Protein AF-A0AB34SD02-F1 (afdb_monomer_lite)

Secondary structure (DSSP, 8-state):
------------------------------EEEEEEETT--EEEEEE-SSEEEETTEEEE-EEEEEEEETTEEEEEEEETTEEEEEEE-STT--EEEEEEES-TT-TTSEEEEEEEESSS---HHHHHHHHS---

Sequence (135 aa):
MKKHKWSLLLLSLLIPLFILAGCNSKQNLKGKWNVQDSNHEYTTVTFTDKKVSVNGQEAEYKQVEVGFKNNVQYIVIEMEGKKYSIIFPDADKNIAVLLQPTSEDNYLEGTMILAMNRKEKPNYDKYAKDYIREK

Organism: Streptococcus gordonii (NCBI:txid1302)

pLDDT: mean 84.4, std 17.44, range [41.47, 98.12]

Radius of gyration: 23.29 Å; chains: 1; bounding box: 30×83×55 Å

Foldseek 3Di:
DDDDDDDPPDPPPPPPPPPCPVPPPPPDPAAKKWKAFPVRDIWIWGDDQFWIDTPNDIFGKDFDDWDADPNKTWTWIDGPNFIWIWIQRDPVSQWIWIFRAPDPVDNQAHHTTITIGNPDRGDPVVCCVPRYDDD

Structure (mmCIF, N/CA/C/O backbone):
data_AF-A0AB34SD02-F1
#
_entry.id   AF-A0AB34SD02-F1
#
loop_
_atom_site.group_PDB
_atom_site.id
_atom_site.type_symbol
_atom_site.label_atom_id
_atom_site.label_alt_id
_atom_site.label_comp_id
_atom_site.label_asym_id
_atom_site.label_entity_id
_atom_site.label_seq_id
_atom_site.pdbx_PDB_ins_code
_atom_site.Cartn_x
_atom_site.Cartn_y
_atom_site.Cartn_z
_atom_site.occupancy
_atom_site.B_iso_or_equiv
_atom_site.auth_seq_id
_atom_site.auth_comp_id
_atom_site.auth_asym_id
_atom_site.auth_atom_id
_atom_site.pdbx_PDB_model_num
ATOM 1 N N . MET A 1 1 ? 14.330 -70.710 -38.934 1.00 43.25 1 MET A N 1
ATOM 2 C CA . MET A 1 1 ? 15.303 -69.615 -38.703 1.00 43.25 1 MET A CA 1
ATOM 3 C C . MET A 1 1 ? 14.755 -68.304 -39.260 1.00 43.25 1 MET A C 1
ATOM 5 O O . MET A 1 1 ? 14.661 -68.193 -40.471 1.00 43.25 1 MET A O 1
ATOM 9 N N . LYS A 1 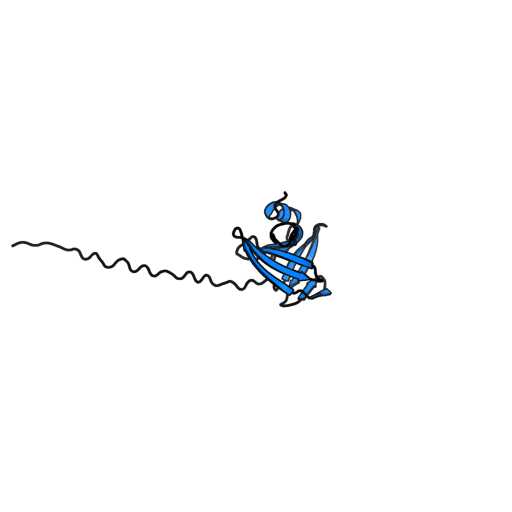2 ? 14.406 -67.335 -38.404 1.00 41.75 2 LYS A N 1
ATOM 10 C CA . LYS A 1 2 ? 14.799 -65.909 -38.477 1.00 41.75 2 LYS A CA 1
ATOM 11 C C . LYS A 1 2 ? 14.163 -65.180 -37.288 1.00 41.75 2 LYS A C 1
ATOM 13 O O . LYS A 1 2 ? 12.966 -65.275 -37.058 1.00 41.75 2 LYS A O 1
ATOM 18 N N . LYS A 1 3 ? 15.022 -64.549 -36.491 1.00 50.34 3 LYS A N 1
ATOM 19 C CA . LYS A 1 3 ? 14.727 -63.824 -35.251 1.00 50.34 3 LYS A CA 1
ATOM 20 C C . LYS A 1 3 ? 14.723 -62.329 -35.584 1.00 50.34 3 LYS A C 1
ATOM 22 O O . LYS A 1 3 ? 15.700 -61.886 -36.174 1.00 50.34 3 LYS A O 1
ATOM 27 N N . HIS A 1 4 ? 13.715 -61.568 -35.166 1.00 51.06 4 HIS A N 1
ATOM 28 C CA . HIS A 1 4 ? 13.759 -60.098 -35.058 1.00 51.06 4 HIS A CA 1
ATOM 29 C C . HIS A 1 4 ? 12.771 -59.699 -33.949 1.00 51.06 4 HIS A C 1
ATOM 31 O O . HIS A 1 4 ? 11.577 -59.911 -34.091 1.00 51.06 4 HIS A O 1
ATOM 37 N N . LYS A 1 5 ? 13.235 -59.499 -32.709 1.00 48.84 5 LYS A N 1
ATOM 38 C CA . LYS A 1 5 ? 13.766 -58.251 -32.118 1.00 48.84 5 LYS A CA 1
ATOM 39 C C . LYS A 1 5 ? 12.745 -57.100 -32.104 1.00 48.84 5 LYS A C 1
ATOM 41 O O . LYS A 1 5 ? 12.629 -56.367 -33.070 1.00 48.84 5 LYS A O 1
ATOM 46 N N . TRP A 1 6 ? 12.083 -56.976 -30.952 1.00 54.44 6 TRP A N 1
ATOM 47 C CA . TRP A 1 6 ? 12.033 -55.773 -30.111 1.00 54.44 6 TRP A CA 1
ATOM 48 C C . TRP A 1 6 ? 11.693 -54.434 -30.791 1.00 54.44 6 TRP A C 1
ATOM 50 O O . TRP A 1 6 ? 12.539 -53.818 -31.427 1.00 54.44 6 TRP A O 1
ATOM 60 N N . SER A 1 7 ? 10.493 -53.924 -30.508 1.00 46.91 7 SER A N 1
ATOM 61 C CA . SER A 1 7 ? 10.306 -52.500 -30.210 1.00 46.91 7 SER A CA 1
ATOM 62 C C . SER A 1 7 ? 9.107 -52.332 -29.272 1.00 46.91 7 SER A C 1
ATOM 64 O O . SER A 1 7 ? 7.967 -52.142 -29.683 1.00 46.91 7 SER A O 1
ATOM 66 N N . LEU A 1 8 ? 9.380 -52.492 -27.976 1.00 57.56 8 LEU A N 1
ATOM 67 C CA . LEU A 1 8 ? 8.554 -51.979 -26.883 1.00 57.56 8 LEU A CA 1
ATOM 68 C C . LEU A 1 8 ? 8.818 -50.473 -26.811 1.00 57.56 8 LEU A C 1
ATOM 70 O O . LEU A 1 8 ? 9.694 -50.064 -26.065 1.00 57.56 8 LEU A O 1
ATOM 74 N N . LEU A 1 9 ? 8.146 -49.658 -27.620 1.00 59.09 9 LEU A N 1
ATOM 75 C CA . LEU A 1 9 ? 8.297 -48.200 -27.566 1.00 59.09 9 LEU A CA 1
ATOM 76 C C . LEU A 1 9 ? 7.073 -47.541 -28.204 1.00 59.09 9 LEU A C 1
ATOM 78 O O . LEU A 1 9 ? 7.107 -47.171 -29.367 1.00 59.09 9 LEU A O 1
ATOM 82 N N . LEU A 1 10 ? 5.981 -47.441 -27.442 1.00 57.03 10 LEU A N 1
ATOM 83 C CA . LEU A 1 10 ? 4.863 -46.508 -27.674 1.00 57.03 10 LEU A CA 1
ATOM 84 C C . LEU A 1 10 ? 4.035 -46.338 -26.372 1.00 57.03 10 LEU A C 1
ATOM 86 O O . LEU A 1 10 ? 2.812 -46.311 -26.391 1.00 57.03 10 LEU A O 1
ATOM 90 N N . LEU A 1 11 ? 4.709 -46.246 -25.213 1.00 54.44 11 LEU A N 1
ATOM 91 C CA . LEU A 1 11 ? 4.094 -46.006 -23.889 1.00 54.44 11 LEU A CA 1
ATOM 92 C C . LEU A 1 11 ? 4.497 -44.642 -23.292 1.00 54.44 11 LEU A C 1
ATOM 94 O O . LEU A 1 11 ? 4.687 -44.509 -22.092 1.00 54.44 11 LEU A O 1
ATOM 98 N N . SER A 1 12 ? 4.688 -43.607 -24.107 1.00 57.53 12 SER A N 1
ATOM 99 C CA . SER A 1 12 ? 5.242 -42.340 -23.605 1.00 57.53 12 SER A CA 1
ATOM 100 C C . SER A 1 12 ? 4.621 -41.118 -24.275 1.00 57.53 12 SER A C 1
ATOM 102 O O . SER A 1 12 ? 5.326 -40.314 -24.878 1.00 57.53 12 SER A O 1
ATOM 104 N N . LEU A 1 13 ? 3.302 -40.954 -24.165 1.00 53.88 13 LEU A N 1
ATOM 105 C CA . LEU A 1 13 ? 2.713 -39.617 -24.295 1.00 53.88 13 LEU A CA 1
ATOM 106 C C . LEU A 1 13 ? 1.395 -39.469 -23.523 1.00 53.88 13 LEU A C 1
ATOM 108 O O . LEU A 1 13 ? 0.397 -38.981 -24.037 1.00 53.88 13 LEU A O 1
ATOM 112 N N . LEU A 1 14 ? 1.398 -39.882 -22.256 1.00 59.12 14 LEU A N 1
ATOM 113 C CA . LEU A 1 14 ? 0.489 -39.328 -21.254 1.00 59.12 14 LEU A CA 1
ATOM 114 C C . LEU A 1 14 ? 1.259 -38.208 -20.558 1.00 59.12 14 LEU A C 1
ATOM 116 O O . LEU A 1 14 ? 1.905 -38.432 -19.540 1.00 59.12 14 LEU A O 1
ATOM 120 N N . ILE A 1 15 ? 1.254 -37.016 -21.153 1.00 60.81 15 ILE A N 1
ATOM 121 C CA . ILE A 1 15 ? 1.580 -35.799 -20.411 1.00 60.81 15 ILE A CA 1
ATOM 122 C C . ILE A 1 15 ? 0.276 -35.434 -19.701 1.00 60.81 15 ILE A C 1
ATOM 124 O O . ILE A 1 15 ? -0.635 -34.937 -20.368 1.00 60.81 15 ILE A O 1
ATOM 128 N N . PRO A 1 16 ? 0.107 -35.703 -18.392 1.00 58.47 16 PRO A N 1
ATOM 129 C CA . PRO A 1 16 ? -0.951 -35.024 -17.673 1.00 58.47 16 PRO A CA 1
ATOM 130 C C . PRO A 1 16 ? -0.651 -33.530 -17.805 1.00 58.47 16 PRO A C 1
ATOM 132 O O . PRO A 1 16 ? 0.434 -33.077 -17.434 1.00 58.47 16 PRO A O 1
ATOM 135 N N . LEU A 1 17 ? -1.590 -32.774 -18.382 1.00 55.41 17 LEU A N 1
ATOM 136 C CA . LEU A 1 17 ? -1.651 -31.333 -18.187 1.00 55.41 17 LEU A CA 1
ATOM 137 C C . LEU A 1 17 ? -1.699 -31.143 -16.673 1.00 55.41 17 LEU A C 1
ATOM 139 O O . LEU A 1 17 ? -2.749 -31.300 -16.051 1.00 55.41 17 LEU A O 1
ATOM 143 N N . PHE A 1 18 ? -0.537 -30.900 -16.070 1.00 58.50 18 PHE A N 1
ATOM 144 C CA . PHE A 1 18 ? -0.450 -30.427 -14.707 1.00 58.50 18 PHE A CA 1
ATOM 145 C C . PHE A 1 18 ? -1.231 -29.127 -14.701 1.00 58.50 18 PHE A C 1
ATOM 147 O O . PHE A 1 18 ? -0.812 -28.113 -15.256 1.00 58.50 18 PHE A O 1
ATOM 154 N N . ILE A 1 19 ? -2.432 -29.219 -14.152 1.00 57.84 19 ILE A N 1
ATOM 155 C CA . ILE A 1 19 ? -3.301 -28.102 -13.870 1.00 57.84 19 ILE A CA 1
ATOM 156 C C . ILE A 1 19 ? -2.472 -27.232 -12.928 1.00 57.84 19 ILE A C 1
ATOM 158 O O . ILE A 1 19 ? -2.378 -27.523 -11.736 1.00 57.84 19 ILE A O 1
ATOM 162 N N . LEU A 1 20 ? -1.834 -26.179 -13.450 1.00 47.69 20 LEU A N 1
ATOM 163 C CA . LEU A 1 20 ? -1.418 -25.053 -12.626 1.00 47.69 20 LEU A CA 1
ATOM 164 C C . LEU A 1 20 ? -2.702 -24.344 -12.182 1.00 47.69 20 LEU A C 1
ATOM 166 O O . LEU A 1 20 ? -2.995 -23.220 -12.576 1.00 47.69 20 LEU A O 1
ATOM 170 N N . ALA A 1 21 ? -3.474 -25.006 -11.321 1.00 51.56 21 ALA A N 1
ATOM 171 C CA . ALA A 1 21 ? -4.274 -24.318 -10.336 1.00 51.56 21 ALA A CA 1
ATOM 172 C C . ALA A 1 21 ? -3.261 -23.710 -9.364 1.00 51.56 21 ALA A C 1
ATOM 174 O O . ALA A 1 21 ? -3.000 -24.235 -8.283 1.00 51.56 21 ALA A O 1
ATOM 175 N N . GLY A 1 22 ? -2.610 -22.633 -9.811 1.00 41.47 22 GLY A N 1
ATOM 176 C CA . GLY A 1 22 ? -1.890 -21.745 -8.926 1.00 41.47 22 GLY A CA 1
ATOM 177 C C . GLY A 1 22 ? -2.903 -21.318 -7.884 1.00 41.47 22 GLY A C 1
ATOM 178 O O . GLY A 1 22 ? -3.876 -20.638 -8.203 1.00 41.47 22 GLY A O 1
ATOM 179 N N . CYS A 1 23 ? -2.727 -21.825 -6.667 1.00 43.50 23 CYS A N 1
ATOM 180 C CA . CYS A 1 23 ? -3.498 -21.434 -5.505 1.00 43.50 23 CYS A CA 1
ATOM 181 C C . CYS A 1 23 ? -3.542 -19.904 -5.515 1.00 43.50 23 CYS A C 1
ATOM 183 O O . CYS A 1 23 ? -2.499 -19.270 -5.349 1.00 43.50 23 CYS A O 1
ATOM 185 N N . ASN A 1 24 ? -4.714 -19.320 -5.787 1.00 42.47 24 ASN A N 1
ATOM 186 C CA . ASN A 1 24 ? -4.931 -17.886 -5.670 1.00 42.47 24 ASN A CA 1
ATOM 187 C C . ASN A 1 24 ? -4.633 -17.548 -4.212 1.00 42.47 24 ASN A C 1
ATOM 189 O O . ASN A 1 24 ? -5.485 -17.723 -3.339 1.00 42.47 24 ASN A O 1
ATOM 193 N N . SER A 1 25 ? -3.391 -17.148 -3.928 1.00 44.81 25 SER A N 1
ATOM 194 C CA . SER A 1 25 ? -2.997 -16.685 -2.611 1.00 44.81 25 SER A CA 1
ATOM 195 C C . SER A 1 25 ? -3.903 -15.504 -2.329 1.00 44.81 25 SER A C 1
ATOM 197 O O . SER A 1 25 ? -3.803 -14.468 -2.995 1.00 44.81 25 SER A O 1
ATOM 199 N N . LYS A 1 26 ? -4.875 -15.734 -1.434 1.00 50.25 26 LYS A N 1
ATOM 200 C CA . LYS A 1 26 ? -5.923 -14.788 -1.053 1.00 50.25 26 LYS A CA 1
ATOM 201 C C . LYS A 1 26 ? -5.268 -13.419 -0.962 1.00 50.25 26 LYS A C 1
ATOM 203 O O . LYS A 1 26 ? -4.391 -13.212 -0.125 1.00 50.25 26 LYS A O 1
ATOM 208 N N . GLN A 1 27 ? -5.606 -12.551 -1.911 1.00 62.19 27 GLN A N 1
ATOM 209 C CA . GLN A 1 27 ? -5.009 -11.232 -2.040 1.00 62.19 27 GLN A CA 1
ATOM 210 C C . GLN A 1 27 ? -5.372 -10.490 -0.775 1.00 62.19 27 GLN A C 1
ATOM 212 O O . GLN A 1 27 ? -6.541 -10.188 -0.553 1.00 62.19 27 GLN A O 1
ATOM 217 N N . ASN A 1 28 ? -4.400 -10.319 0.109 1.00 72.56 28 ASN A N 1
ATOM 218 C CA . ASN A 1 28 ? -4.716 -9.824 1.423 1.00 72.56 28 ASN A CA 1
ATOM 219 C C . ASN A 1 28 ? -3.979 -8.523 1.641 1.00 72.56 28 ASN A C 1
ATOM 221 O O . ASN A 1 28 ? -2.798 -8.520 1.965 1.00 72.56 28 ASN A O 1
ATOM 225 N N . LEU A 1 29 ? -4.698 -7.421 1.452 1.00 89.31 29 LEU A N 1
ATOM 226 C CA . LEU A 1 29 ? -4.318 -6.122 1.987 1.00 89.31 29 LEU A CA 1
ATOM 227 C C . LEU A 1 29 ? -4.299 -6.157 3.523 1.00 89.31 29 LEU A C 1
ATOM 229 O O . LEU A 1 29 ? -3.521 -5.440 4.145 1.00 89.31 29 LEU A O 1
ATOM 233 N N . LYS A 1 30 ? -5.112 -7.025 4.146 1.00 92.50 30 LYS A N 1
ATOM 234 C CA . LYS A 1 30 ? -5.299 -7.046 5.599 1.00 92.50 30 LYS A CA 1
ATOM 235 C C . LYS A 1 30 ? -4.009 -7.301 6.368 1.00 92.50 30 LYS A C 1
ATOM 237 O O . LYS A 1 30 ? -3.050 -7.916 5.889 1.00 92.50 30 LYS A O 1
ATOM 242 N N . GLY A 1 31 ? -4.051 -6.898 7.625 1.00 93.31 31 GLY A N 1
ATOM 243 C CA . GLY A 1 31 ? -2.959 -7.007 8.567 1.00 93.31 31 GLY A CA 1
ATOM 244 C C . GLY A 1 31 ? -2.147 -5.726 8.645 1.00 93.31 31 GLY A C 1
ATOM 245 O O . GLY A 1 31 ? -2.525 -4.678 8.117 1.00 93.31 31 GLY A O 1
ATOM 246 N N . LYS A 1 32 ? -1.036 -5.842 9.363 1.00 95.44 32 LYS A N 1
ATOM 247 C CA . LYS A 1 32 ? -0.149 -4.740 9.706 1.00 95.44 32 LYS A CA 1
ATOM 248 C C . LYS A 1 32 ? 0.844 -4.459 8.576 1.00 95.44 32 LYS A C 1
ATOM 250 O O . LYS A 1 32 ? 1.400 -5.392 7.994 1.00 95.44 32 LYS A O 1
ATOM 255 N N . TRP A 1 33 ? 1.085 -3.178 8.333 1.00 96.81 33 TRP A N 1
ATOM 256 C CA . TRP A 1 33 ? 2.078 -2.645 7.412 1.00 96.81 33 TRP A CA 1
ATOM 257 C C . TRP A 1 33 ? 2.895 -1.576 8.124 1.00 96.81 33 TRP A C 1
ATOM 259 O O . TRP A 1 33 ? 2.331 -0.665 8.729 1.00 96.81 33 TRP A O 1
ATOM 269 N N . ASN A 1 34 ? 4.215 -1.677 8.036 1.00 97.31 34 ASN A N 1
ATOM 270 C CA . ASN A 1 34 ? 5.101 -0.557 8.310 1.00 97.31 34 ASN A CA 1
ATOM 271 C C . ASN A 1 34 ? 5.051 0.357 7.092 1.00 97.31 34 ASN A C 1
ATOM 273 O O . ASN A 1 34 ? 5.134 -0.134 5.964 1.00 97.31 34 ASN A O 1
ATOM 277 N N . VAL A 1 35 ? 4.912 1.660 7.305 1.00 97.44 35 VAL A N 1
ATOM 278 C CA . VAL A 1 35 ? 4.833 2.617 6.204 1.00 97.44 35 VAL A CA 1
ATOM 279 C C . VAL A 1 35 ? 5.774 3.788 6.417 1.00 97.44 35 VAL A C 1
ATOM 281 O O . VAL A 1 35 ? 6.100 4.118 7.560 1.00 97.44 35 VAL A O 1
ATOM 284 N N . GLN A 1 36 ? 6.189 4.395 5.310 1.00 98.12 36 GLN A N 1
ATOM 285 C CA . GLN A 1 36 ? 6.855 5.690 5.288 1.00 98.12 36 GLN A CA 1
ATOM 286 C C . GLN A 1 36 ? 6.166 6.590 4.257 1.00 98.12 36 GLN A C 1
ATOM 288 O O . GLN A 1 36 ? 5.874 6.127 3.148 1.00 98.12 36 GLN A O 1
ATOM 293 N N . ASP A 1 37 ? 5.894 7.838 4.629 1.00 96.50 37 ASP A N 1
ATOM 294 C CA . ASP A 1 37 ? 5.338 8.857 3.736 1.00 96.50 37 ASP A CA 1
ATOM 295 C C . ASP A 1 37 ? 6.429 9.717 3.068 1.00 96.50 37 ASP A C 1
ATOM 297 O O . ASP A 1 37 ? 7.630 9.504 3.265 1.00 96.50 37 ASP A O 1
ATOM 301 N N . SER A 1 38 ? 6.007 10.700 2.270 1.00 95.38 38 SER A N 1
ATOM 302 C CA . SER A 1 38 ? 6.900 11.634 1.574 1.00 95.38 38 SER A CA 1
ATOM 303 C C . SER A 1 38 ? 7.653 12.602 2.494 1.00 95.38 38 SER A C 1
ATOM 305 O O . SER A 1 38 ? 8.611 13.225 2.050 1.00 95.38 38 SER A O 1
ATOM 307 N N . ASN A 1 39 ? 7.225 12.755 3.752 1.00 96.94 39 ASN A N 1
ATOM 308 C CA . ASN A 1 39 ? 7.913 13.554 4.772 1.00 96.94 39 ASN A CA 1
ATOM 309 C C . ASN A 1 39 ? 8.926 12.711 5.562 1.00 96.94 39 ASN A C 1
ATOM 311 O O . ASN A 1 39 ? 9.464 13.159 6.575 1.00 96.94 39 ASN A O 1
ATOM 315 N N . HIS A 1 40 ? 9.160 11.473 5.115 1.00 96.44 40 HIS A N 1
ATOM 316 C CA . HIS A 1 40 ? 9.997 10.471 5.762 1.00 96.44 40 HIS A CA 1
ATOM 317 C C . HIS A 1 40 ? 9.492 10.028 7.140 1.00 96.44 40 HIS A C 1
ATOM 319 O O . HIS A 1 40 ? 10.242 9.371 7.875 1.00 96.44 40 HIS A O 1
ATOM 325 N N . GLU A 1 41 ? 8.228 10.304 7.475 1.00 96.88 41 GLU A N 1
ATOM 326 C CA . GLU A 1 41 ? 7.623 9.888 8.734 1.00 96.88 41 GLU A CA 1
ATOM 327 C C . GLU A 1 41 ? 7.245 8.410 8.691 1.00 96.88 41 GLU A C 1
ATOM 329 O O . GLU A 1 41 ? 6.659 7.909 7.730 1.00 96.88 41 GLU A O 1
ATOM 334 N N . TYR A 1 42 ? 7.582 7.695 9.765 1.00 96.56 42 TYR A N 1
ATOM 335 C CA . TYR A 1 42 ? 7.278 6.277 9.900 1.00 96.56 42 TYR A CA 1
ATOM 336 C C . TYR A 1 42 ? 6.042 6.068 10.759 1.00 96.56 42 TYR A C 1
ATOM 338 O O . TYR A 1 42 ? 5.963 6.552 11.887 1.00 96.56 42 TYR A O 1
ATOM 346 N N . THR A 1 43 ? 5.128 5.231 10.281 1.00 95.00 43 THR A N 1
ATOM 347 C CA . THR A 1 43 ? 4.006 4.761 11.092 1.00 95.00 43 THR A CA 1
ATOM 348 C C . THR A 1 43 ? 3.665 3.304 10.780 1.00 95.00 43 THR A C 1
ATOM 350 O O . THR A 1 43 ? 4.334 2.610 10.011 1.00 95.00 43 THR A O 1
ATOM 353 N N . THR A 1 44 ? 2.641 2.800 11.455 1.00 95.19 44 THR A N 1
ATOM 354 C CA . THR A 1 44 ? 1.996 1.533 11.177 1.00 95.19 44 THR A CA 1
ATOM 355 C C . THR A 1 44 ? 0.582 1.789 10.691 1.00 95.19 44 THR A C 1
ATOM 357 O O . THR A 1 44 ? -0.194 2.488 11.342 1.00 95.19 44 THR A O 1
ATOM 360 N N . VAL A 1 45 ? 0.216 1.087 9.625 1.00 95.12 45 VAL A N 1
ATOM 361 C CA . VAL A 1 45 ? -1.161 0.996 9.151 1.00 95.12 45 VAL A CA 1
ATOM 362 C C . VAL A 1 45 ? -1.659 -0.434 9.320 1.00 95.12 45 VAL A C 1
ATOM 364 O O . VAL A 1 45 ? -0.943 -1.387 9.015 1.00 95.12 45 VAL A O 1
ATOM 367 N N . THR A 1 46 ? -2.882 -0.611 9.816 1.00 95.69 46 THR A N 1
ATOM 368 C CA . THR A 1 46 ? -3.525 -1.931 9.883 1.00 95.69 46 THR A CA 1
ATOM 369 C C . THR A 1 46 ? -4.793 -1.939 9.053 1.00 95.69 46 THR A C 1
ATOM 371 O O . THR A 1 46 ? -5.722 -1.190 9.337 1.00 95.69 46 THR A O 1
ATOM 374 N N . PHE A 1 47 ? -4.848 -2.813 8.052 1.00 94.50 47 PHE A N 1
ATOM 375 C CA . PHE A 1 47 ? -6.047 -3.018 7.247 1.00 94.50 47 PHE A CA 1
ATOM 376 C C . PHE A 1 47 ? -6.854 -4.205 7.778 1.00 94.50 47 PHE A C 1
ATOM 378 O O . PHE A 1 47 ? -6.319 -5.278 8.066 1.00 94.50 47 PHE A O 1
ATOM 385 N N . THR A 1 48 ? -8.163 -4.026 7.861 1.00 92.31 48 THR A N 1
ATOM 386 C CA . THR A 1 48 ? -9.162 -5.078 8.091 1.00 92.31 48 THR A CA 1
ATOM 387 C C . THR A 1 48 ? -10.037 -5.211 6.844 1.00 92.31 48 THR A C 1
ATOM 389 O O . THR A 1 48 ? -9.745 -4.591 5.829 1.00 92.31 48 THR A O 1
ATOM 392 N N .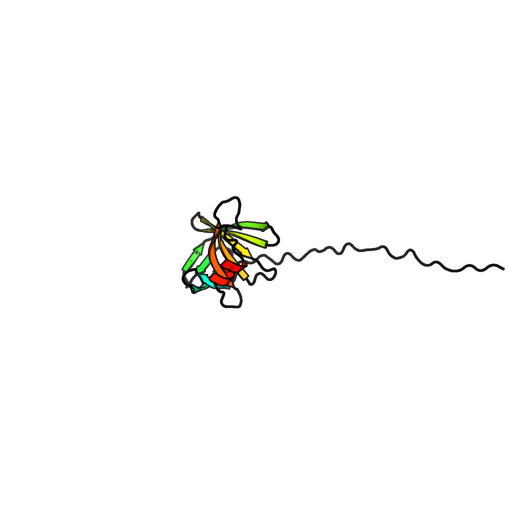 ASP A 1 49 ? -11.111 -6.001 6.887 1.00 88.12 49 ASP A N 1
ATOM 393 C CA . ASP A 1 49 ? -12.051 -6.147 5.763 1.00 88.12 49 ASP A CA 1
ATOM 394 C C . ASP A 1 49 ? -12.663 -4.833 5.260 1.00 88.12 49 ASP A C 1
ATOM 396 O O . ASP A 1 49 ? -12.985 -4.729 4.081 1.00 88.12 49 ASP A O 1
ATOM 400 N N . LYS A 1 50 ? -12.873 -3.861 6.153 1.00 89.06 50 LYS A N 1
ATOM 401 C CA . LYS A 1 50 ? -13.636 -2.637 5.844 1.00 89.06 50 LYS A CA 1
ATOM 402 C C . LYS A 1 50 ? -13.001 -1.359 6.369 1.00 89.06 50 LYS A C 1
ATOM 404 O O . LYS A 1 50 ? -13.481 -0.274 6.070 1.00 89.06 50 LYS A O 1
ATOM 409 N N . LYS A 1 51 ? -11.976 -1.481 7.210 1.00 93.19 51 LYS A N 1
ATOM 410 C CA . LYS A 1 51 ? -11.375 -0.351 7.912 1.00 93.19 51 LYS A CA 1
ATOM 411 C C . LYS A 1 51 ? -9.870 -0.372 7.820 1.00 93.19 51 LYS A C 1
ATOM 413 O O . LYS A 1 51 ? -9.258 -1.442 7.873 1.00 93.19 51 LYS A O 1
ATOM 418 N N . VAL A 1 52 ? -9.299 0.813 7.755 1.00 94.00 52 VAL A N 1
ATOM 419 C CA . VAL A 1 52 ? -7.877 1.060 7.913 1.00 94.00 52 VAL A CA 1
ATOM 420 C C . VAL A 1 52 ? -7.663 1.822 9.215 1.00 94.00 52 VAL A C 1
ATOM 422 O O . VAL A 1 52 ? -8.410 2.744 9.523 1.00 94.00 52 VAL A O 1
ATOM 425 N N . SER A 1 53 ? -6.670 1.407 9.996 1.00 92.62 53 SER A N 1
ATOM 426 C CA . SER A 1 53 ? -6.284 2.062 11.243 1.00 92.62 53 SER A CA 1
ATOM 427 C C . SER A 1 53 ? -4.887 2.656 11.116 1.00 92.62 53 SER A C 1
ATOM 429 O O . SER A 1 53 ? -3.948 1.924 10.796 1.00 92.62 53 SER A O 1
ATOM 431 N N . VAL A 1 54 ? -4.738 3.937 11.454 1.00 89.94 54 VAL A N 1
ATOM 432 C CA . VAL A 1 54 ? -3.462 4.668 11.508 1.00 89.94 54 VAL A CA 1
ATOM 433 C C . VAL A 1 54 ? -3.366 5.353 12.867 1.00 89.94 54 VAL A C 1
ATOM 435 O O . VAL A 1 54 ? -4.259 6.105 13.236 1.00 89.94 54 VAL A O 1
ATOM 438 N N . ASN A 1 55 ? -2.319 5.072 13.648 1.00 82.69 55 ASN A N 1
ATOM 439 C CA . ASN A 1 55 ? -2.128 5.667 14.984 1.00 82.69 55 ASN A CA 1
ATOM 440 C C . ASN A 1 55 ? -3.366 5.582 15.917 1.00 82.69 55 ASN A C 1
ATOM 442 O O . ASN A 1 55 ? -3.606 6.473 16.725 1.00 82.69 55 ASN A O 1
ATOM 446 N N . GLY A 1 56 ? -4.169 4.517 15.800 1.00 79.12 56 GLY A N 1
ATOM 447 C CA . GLY A 1 56 ? -5.390 4.311 16.594 1.00 79.12 56 GLY A CA 1
ATOM 448 C C . GLY A 1 56 ? -6.643 5.030 16.076 1.00 79.12 56 GLY A C 1
ATOM 449 O O . GLY A 1 56 ? -7.714 4.843 16.645 1.00 79.12 56 GLY A O 1
ATOM 450 N N . GLN A 1 57 ? -6.536 5.812 15.000 1.00 88.81 57 GLN A N 1
ATOM 451 C CA . GLN A 1 57 ? -7.683 6.360 14.281 1.00 88.81 57 GLN A CA 1
ATOM 452 C C . GLN A 1 57 ? -8.114 5.388 13.188 1.00 88.81 57 GLN A C 1
ATOM 454 O O . GLN A 1 57 ? -7.275 4.892 12.437 1.00 88.81 57 GLN A O 1
ATOM 459 N N . GLU A 1 58 ? -9.415 5.125 13.093 1.00 93.75 58 GLU A N 1
ATOM 460 C CA . GLU A 1 58 ? -9.989 4.242 12.081 1.00 93.75 58 GLU A CA 1
ATOM 461 C C . GLU A 1 58 ? -10.732 5.038 11.010 1.00 93.75 58 GLU A C 1
ATOM 463 O O . GLU A 1 58 ? -11.499 5.946 11.324 1.00 93.75 58 GLU A O 1
ATOM 468 N N . ALA A 1 59 ? -10.568 4.630 9.756 1.00 92.88 59 ALA A N 1
ATOM 469 C CA . ALA A 1 59 ? -11.360 5.102 8.631 1.00 92.88 59 ALA A CA 1
ATOM 470 C C . ALA A 1 59 ? -11.934 3.910 7.861 1.00 92.88 59 ALA A C 1
ATOM 472 O O . ALA A 1 59 ? -11.278 2.874 7.707 1.00 92.88 59 ALA A O 1
ATOM 473 N N . GLU A 1 60 ? -13.167 4.045 7.380 1.00 95.62 60 GLU A N 1
ATOM 474 C CA . GLU A 1 60 ? -13.773 3.046 6.504 1.00 95.62 60 GLU A CA 1
ATOM 475 C C . GLU A 1 60 ? -13.242 3.182 5.078 1.00 95.62 60 GLU A C 1
ATOM 477 O O . GLU A 1 60 ? -12.998 4.282 4.583 1.00 95.62 60 GLU A O 1
ATOM 482 N N . TYR A 1 61 ? -13.092 2.046 4.404 1.00 94.75 61 TYR A N 1
ATOM 483 C CA . TYR A 1 61 ? -12.759 1.990 2.991 1.00 94.75 61 TYR A CA 1
ATOM 484 C C . TYR A 1 61 ? -13.565 0.892 2.300 1.00 94.75 61 TYR A C 1
ATOM 486 O O . TYR A 1 61 ? -13.977 -0.096 2.915 1.00 94.75 61 TYR A O 1
ATOM 494 N N . LYS A 1 62 ? -13.767 1.046 0.993 1.00 94.75 62 LYS A N 1
ATOM 495 C CA . LYS A 1 62 ? -14.358 0.013 0.136 1.00 94.75 62 LYS A CA 1
ATOM 496 C C . LYS A 1 62 ? -13.312 -0.477 -0.843 1.00 94.75 62 LYS A C 1
ATOM 498 O O . LYS A 1 62 ? -12.704 0.330 -1.530 1.00 94.75 62 LYS A O 1
ATOM 503 N N . GLN A 1 63 ? -13.120 -1.786 -0.947 1.00 93.50 63 GLN A N 1
ATOM 504 C CA . GLN A 1 63 ? -12.380 -2.350 -2.071 1.00 93.50 63 GLN A CA 1
ATOM 505 C C . GLN A 1 63 ? -13.289 -2.337 -3.303 1.00 93.50 63 GLN A C 1
ATO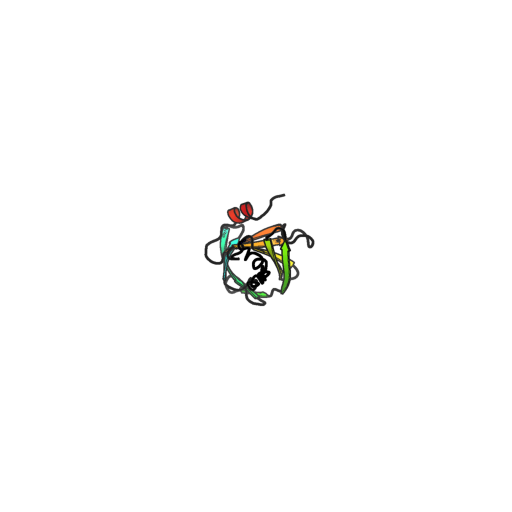M 507 O O . GLN A 1 63 ? -14.311 -3.023 -3.308 1.00 93.50 63 GLN A O 1
ATOM 512 N N . VAL A 1 64 ? -12.933 -1.551 -4.317 1.00 93.69 64 VAL A N 1
ATOM 513 C CA . VAL A 1 64 ? -13.764 -1.360 -5.519 1.00 93.69 64 VAL A CA 1
ATOM 514 C C . VAL A 1 64 ? -13.254 -2.154 -6.717 1.00 93.69 64 VAL A C 1
ATOM 516 O O . VAL A 1 64 ? -14.051 -2.566 -7.551 1.00 93.69 64 VAL A O 1
ATOM 519 N N . GLU A 1 65 ? -11.951 -2.436 -6.777 1.00 92.31 65 GLU A N 1
ATOM 520 C CA . GLU A 1 65 ? -11.356 -3.219 -7.860 1.00 92.31 65 GLU A CA 1
ATOM 521 C C . GLU A 1 65 ? -10.156 -4.027 -7.363 1.00 92.31 65 GLU A C 1
ATOM 523 O O . GLU A 1 65 ? -9.428 -3.621 -6.455 1.00 92.31 65 GLU A O 1
ATOM 528 N N . VAL A 1 66 ? -9.935 -5.175 -7.994 1.00 92.44 66 VAL A N 1
ATOM 529 C CA . VAL A 1 66 ? -8.658 -5.881 -7.957 1.00 92.44 66 VAL A CA 1
ATOM 530 C C . VAL A 1 66 ? -8.260 -6.156 -9.392 1.00 92.44 66 VAL A C 1
ATOM 532 O O . VAL A 1 66 ? -9.037 -6.746 -10.141 1.00 92.44 66 VAL A O 1
ATOM 535 N N . GLY A 1 67 ? -7.046 -5.764 -9.757 1.00 91.38 67 GLY A N 1
ATOM 536 C CA . GLY A 1 67 ? -6.543 -5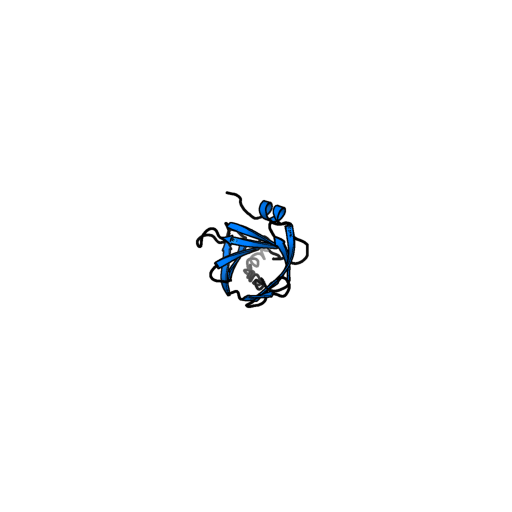.970 -11.099 1.00 91.38 67 GLY A CA 1
ATOM 537 C C . GLY A 1 67 ? -5.135 -6.537 -11.133 1.00 91.38 67 GLY A C 1
ATOM 538 O O . GLY A 1 67 ? -4.431 -6.673 -10.127 1.00 91.38 67 GLY A O 1
ATOM 539 N N . PHE A 1 68 ? -4.743 -6.904 -12.345 1.00 90.69 68 PHE A N 1
ATOM 540 C CA . PHE A 1 68 ? -3.426 -7.420 -12.658 1.00 90.69 68 PHE A CA 1
ATOM 541 C C . PHE A 1 68 ? -3.032 -6.927 -14.046 1.00 90.69 68 PHE A C 1
ATOM 543 O O . PHE A 1 68 ? -3.732 -7.190 -15.023 1.00 90.69 68 PHE A O 1
ATOM 550 N N . LYS A 1 69 ? -1.931 -6.183 -14.140 1.00 89.38 69 LYS A N 1
ATOM 551 C CA . LYS A 1 69 ? -1.452 -5.586 -15.392 1.00 89.38 69 LYS A CA 1
ATOM 552 C C . LYS A 1 69 ? 0.068 -5.516 -15.361 1.00 89.38 69 LYS A C 1
ATOM 554 O O . LYS A 1 69 ? 0.652 -5.210 -14.330 1.00 89.38 69 LYS A O 1
ATOM 559 N N . ASN A 1 70 ? 0.716 -5.816 -16.487 1.00 87.56 70 ASN A N 1
ATOM 560 C CA . ASN A 1 70 ? 2.182 -5.820 -16.613 1.00 87.56 70 ASN A CA 1
ATOM 561 C C . ASN A 1 70 ? 2.896 -6.673 -15.547 1.00 87.56 70 ASN A C 1
ATOM 563 O O . ASN A 1 70 ? 3.933 -6.278 -15.027 1.00 87.56 70 ASN A O 1
ATOM 567 N N . ASN A 1 71 ? 2.328 -7.837 -15.219 1.00 86.94 71 ASN A N 1
ATOM 568 C CA . ASN A 1 71 ? 2.824 -8.738 -14.176 1.00 86.94 71 ASN A CA 1
ATOM 569 C C . ASN A 1 71 ? 2.798 -8.163 -12.743 1.00 86.94 71 ASN A C 1
ATOM 571 O O . ASN A 1 71 ? 3.406 -8.730 -11.840 1.00 86.94 71 ASN A O 1
ATOM 575 N N . VAL A 1 72 ? 2.081 -7.057 -12.536 1.00 89.31 72 VAL A N 1
ATOM 576 C CA . VAL A 1 72 ? 1.924 -6.386 -11.247 1.00 89.31 72 VAL A CA 1
ATOM 577 C C . VAL A 1 72 ? 0.466 -6.465 -10.820 1.00 89.31 72 VAL A C 1
ATOM 579 O O . VAL A 1 72 ? -0.453 -6.192 -11.597 1.00 89.31 72 VAL A O 1
ATOM 582 N N . GLN A 1 73 ? 0.251 -6.852 -9.568 1.00 92.50 73 GLN A N 1
ATOM 583 C CA . GLN A 1 73 ? -1.078 -6.912 -8.980 1.00 92.50 73 GLN A CA 1
ATOM 584 C C . GLN A 1 73 ? -1.394 -5.594 -8.274 1.00 92.50 73 GLN A C 1
ATOM 586 O O . GLN A 1 73 ? -0.524 -5.023 -7.620 1.00 92.50 73 GLN A O 1
ATOM 591 N N . TYR A 1 74 ? -2.642 -5.141 -8.339 1.00 94.12 74 TYR A N 1
ATOM 592 C CA . TYR A 1 74 ? -3.083 -3.956 -7.612 1.00 94.12 74 TYR 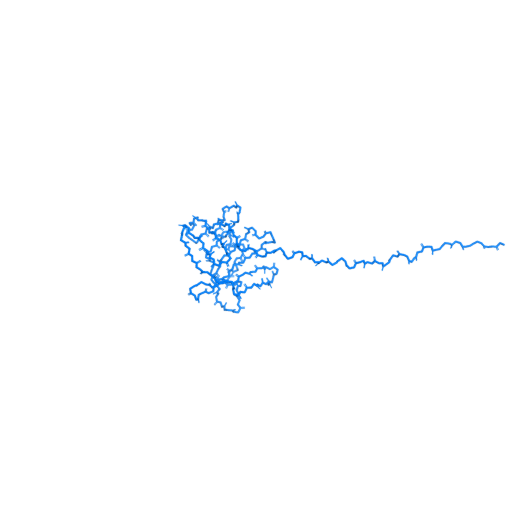A CA 1
ATOM 593 C C . TYR A 1 74 ? -4.487 -4.132 -7.031 1.00 94.12 74 TYR A C 1
ATOM 595 O O . TYR A 1 74 ? -5.280 -4.954 -7.495 1.00 94.12 74 TYR A O 1
ATOM 603 N N . ILE A 1 75 ? -4.776 -3.365 -5.986 1.00 95.06 75 ILE A N 1
ATOM 604 C CA . ILE A 1 75 ? -6.097 -3.239 -5.370 1.00 95.06 75 ILE A CA 1
ATOM 605 C C . ILE A 1 75 ? -6.477 -1.764 -5.396 1.00 95.06 75 ILE A C 1
ATOM 607 O O . ILE A 1 75 ? -5.681 -0.926 -4.983 1.00 95.06 75 ILE A O 1
ATOM 611 N N . VAL A 1 76 ? -7.695 -1.452 -5.829 1.00 95.50 76 VAL A N 1
ATOM 612 C CA . VAL A 1 76 ? -8.250 -0.100 -5.736 1.00 95.50 76 VAL A CA 1
ATOM 613 C C . VAL A 1 76 ? -9.186 -0.042 -4.542 1.00 95.50 76 VAL A C 1
ATOM 615 O O . VAL A 1 76 ? -10.122 -0.841 -4.426 1.00 95.50 76 VAL A O 1
ATOM 618 N N . ILE A 1 77 ? -8.929 0.914 -3.657 1.00 95.44 77 ILE A N 1
ATOM 619 C CA . ILE A 1 77 ? -9.798 1.233 -2.531 1.00 95.44 77 ILE A CA 1
ATOM 620 C C . ILE A 1 77 ? -10.404 2.618 -2.709 1.00 95.44 77 ILE A C 1
ATOM 622 O O . ILE A 1 77 ? -9.773 3.515 -3.258 1.00 95.44 77 ILE A O 1
ATOM 626 N N . GLU A 1 78 ? -11.621 2.796 -2.221 1.00 95.44 78 GLU A N 1
ATOM 627 C CA . GLU A 1 78 ? -12.290 4.085 -2.136 1.00 95.44 78 GLU A CA 1
ATOM 628 C C . GLU A 1 78 ? -12.434 4.487 -0.669 1.00 95.44 78 GLU A C 1
ATOM 630 O O . GLU A 1 78 ? -12.947 3.717 0.150 1.00 95.44 78 GLU A O 1
ATOM 635 N N . MET A 1 79 ? -11.974 5.694 -0.350 1.00 93.19 79 MET A N 1
ATOM 636 C CA . MET A 1 79 ? -12.078 6.327 0.961 1.00 93.19 79 MET A CA 1
ATOM 637 C C . MET A 1 79 ? -12.531 7.767 0.758 1.00 93.19 79 MET A C 1
ATOM 639 O O . MET A 1 79 ? -11.941 8.485 -0.045 1.00 93.19 79 MET A O 1
ATOM 643 N N . GLU A 1 80 ? -13.591 8.182 1.454 1.00 91.19 80 GLU A N 1
ATOM 644 C CA . GLU A 1 80 ? -14.124 9.556 1.379 1.00 91.19 80 GLU A CA 1
ATOM 645 C C . GLU A 1 80 ? -14.395 10.040 -0.064 1.00 91.19 80 GLU A C 1
ATOM 647 O O . GLU A 1 80 ? -14.152 11.193 -0.417 1.00 91.19 80 GLU A O 1
ATOM 652 N N . GLY A 1 81 ? -14.870 9.139 -0.933 1.00 91.75 81 GLY A N 1
ATOM 653 C CA . GLY A 1 81 ? -15.156 9.432 -2.343 1.00 91.75 81 GLY A CA 1
ATOM 654 C C . GLY A 1 81 ? -13.919 9.566 -3.239 1.00 91.75 81 GLY A C 1
ATOM 655 O O . GLY A 1 81 ? -14.054 9.907 -4.412 1.00 91.75 81 GLY A O 1
ATOM 656 N N . LYS A 1 82 ? -12.715 9.296 -2.720 1.00 94.25 82 LYS A N 1
ATOM 657 C CA . LYS A 1 82 ? -11.463 9.271 -3.485 1.00 94.25 82 LYS A CA 1
ATOM 658 C C . LYS A 1 82 ? -10.971 7.843 -3.659 1.00 94.25 82 LYS A C 1
ATOM 660 O O . LYS A 1 82 ? -10.973 7.057 -2.712 1.00 94.25 82 LYS A O 1
ATOM 665 N N . LYS A 1 83 ? -10.512 7.523 -4.868 1.00 95.94 83 LYS A N 1
ATOM 666 C CA . LYS A 1 83 ? -9.882 6.238 -5.178 1.00 95.94 83 LYS A CA 1
ATOM 667 C C . LYS A 1 83 ? -8.384 6.305 -4.913 1.00 95.94 83 LYS A C 1
ATOM 669 O O . LYS A 1 83 ? -7.729 7.287 -5.252 1.00 95.94 83 LYS A O 1
ATOM 674 N N . TYR A 1 84 ? -7.853 5.222 -4.372 1.00 96.50 84 TYR A N 1
ATOM 675 C CA . TYR A 1 84 ? -6.434 4.994 -4.150 1.00 96.50 84 TYR A CA 1
ATOM 676 C C . TYR A 1 84 ? -6.067 3.613 -4.671 1.00 96.50 84 TYR A C 1
ATOM 678 O O . TYR A 1 84 ? -6.862 2.679 -4.582 1.00 96.50 84 TYR A O 1
ATOM 686 N N . SER A 1 85 ? -4.855 3.481 -5.196 1.00 96.06 85 SER A N 1
ATOM 687 C CA . SER A 1 85 ? -4.334 2.214 -5.695 1.00 96.06 85 SER A CA 1
ATOM 688 C C . SER A 1 85 ? -3.229 1.710 -4.785 1.00 96.06 85 SER A C 1
ATOM 690 O O . SER A 1 85 ? -2.321 2.459 -4.428 1.00 96.06 85 SER A O 1
ATOM 692 N N . ILE A 1 86 ? -3.312 0.438 -4.412 1.00 96.56 86 ILE A N 1
ATOM 693 C CA . ILE A 1 86 ? -2.288 -0.282 -3.665 1.00 96.56 86 ILE A CA 1
ATOM 694 C C . ILE A 1 86 ? -1.670 -1.296 -4.610 1.00 96.56 86 ILE A C 1
ATOM 696 O O . ILE A 1 86 ? -2.310 -2.275 -4.998 1.00 96.56 86 ILE A O 1
ATOM 700 N N . ILE A 1 87 ? -0.421 -1.052 -4.972 1.00 95.44 87 ILE A N 1
ATOM 701 C CA . ILE A 1 87 ? 0.320 -1.814 -5.967 1.00 95.44 87 ILE A CA 1
ATOM 702 C C . ILE A 1 87 ? 1.263 -2.770 -5.249 1.00 95.44 87 ILE A C 1
ATOM 704 O O . ILE A 1 87 ? 2.023 -2.347 -4.383 1.00 95.44 87 ILE A O 1
ATOM 708 N N . PHE A 1 88 ? 1.234 -4.046 -5.625 1.00 95.00 88 PHE A N 1
ATOM 709 C CA . PHE A 1 88 ? 2.103 -5.096 -5.100 1.00 95.00 88 PHE A CA 1
ATOM 710 C C . PHE A 1 88 ? 3.131 -5.467 -6.178 1.00 95.00 88 PHE A C 1
ATOM 712 O O . PHE A 1 88 ? 2.795 -6.241 -7.081 1.00 95.00 88 PHE A O 1
ATOM 719 N N . PRO A 1 89 ? 4.355 -4.905 -6.129 1.00 91.88 89 PRO A N 1
ATOM 720 C CA . PRO A 1 89 ? 5.373 -5.167 -7.146 1.00 91.88 89 PRO A CA 1
ATOM 721 C C . PRO A 1 89 ? 5.909 -6.605 -7.088 1.00 91.88 89 PRO A C 1
ATOM 723 O O . PRO A 1 89 ? 6.256 -7.164 -8.126 1.00 91.88 89 PRO A O 1
ATOM 726 N N . ASP A 1 90 ? 5.908 -7.222 -5.902 1.00 88.69 90 ASP A N 1
ATOM 727 C CA . ASP A 1 90 ? 6.494 -8.542 -5.674 1.00 88.69 90 ASP A CA 1
ATOM 728 C C . ASP A 1 90 ? 5.437 -9.631 -5.444 1.00 88.69 90 ASP A C 1
ATOM 730 O O . ASP A 1 90 ? 4.385 -9.415 -4.834 1.00 88.69 90 ASP A O 1
ATOM 734 N N . ALA A 1 91 ? 5.757 -10.855 -5.875 1.00 84.44 91 ALA A N 1
ATOM 735 C CA . ALA A 1 91 ? 4.859 -12.008 -5.779 1.00 84.44 91 ALA A CA 1
ATOM 736 C C . ALA A 1 91 ? 4.532 -12.421 -4.331 1.00 84.44 91 ALA A C 1
ATOM 738 O O . ALA A 1 91 ? 3.455 -12.966 -4.071 1.00 84.44 91 ALA A O 1
ATOM 739 N N . ASP A 1 92 ? 5.444 -12.164 -3.387 1.00 85.25 92 ASP A N 1
ATOM 740 C CA . ASP A 1 92 ? 5.266 -12.495 -1.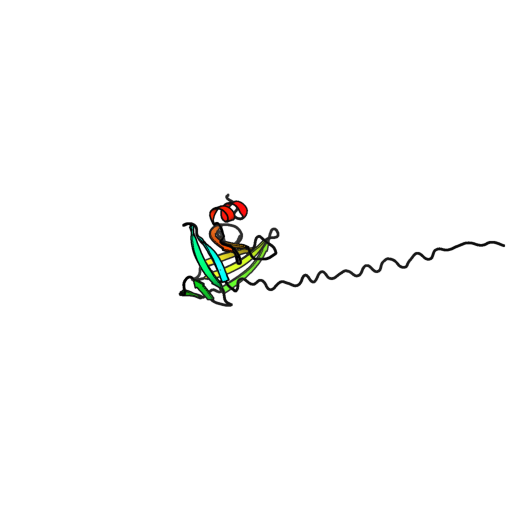971 1.00 85.25 92 ASP A CA 1
ATOM 741 C C . ASP A 1 92 ? 4.373 -11.493 -1.214 1.00 85.25 92 ASP A C 1
ATOM 743 O O . ASP A 1 92 ? 3.962 -11.767 -0.083 1.00 85.25 92 ASP A O 1
ATOM 747 N N . LYS A 1 93 ? 4.046 -10.358 -1.856 1.00 87.81 93 LYS A N 1
ATOM 748 C CA . LYS A 1 93 ? 3.150 -9.304 -1.361 1.00 87.81 93 LYS A CA 1
ATOM 749 C C . LYS A 1 93 ? 3.573 -8.746 0.007 1.00 87.81 93 LYS A C 1
ATOM 751 O O . LYS A 1 93 ? 2.724 -8.297 0.785 1.00 87.81 93 LYS A O 1
ATOM 756 N N . ASN A 1 94 ? 4.874 -8.779 0.316 1.00 93.62 94 ASN A N 1
ATOM 757 C CA . ASN A 1 94 ? 5.440 -8.114 1.493 1.00 93.62 94 ASN A CA 1
ATOM 758 C C . ASN A 1 94 ? 5.713 -6.633 1.251 1.00 93.62 94 ASN A C 1
ATOM 760 O O . ASN A 1 94 ? 5.759 -5.879 2.219 1.00 93.62 94 ASN A O 1
ATOM 764 N N . ILE A 1 95 ? 5.869 -6.240 -0.011 1.00 95.06 95 ILE A N 1
ATOM 765 C CA . ILE A 1 95 ? 6.076 -4.867 -0.462 1.00 95.06 95 ILE A CA 1
ATOM 766 C C . ILE A 1 95 ? 4.791 -4.372 -1.125 1.00 95.06 95 ILE A C 1
ATOM 768 O O . ILE A 1 95 ? 4.153 -5.109 -1.881 1.00 95.06 95 ILE A O 1
ATOM 772 N N . ALA A 1 96 ? 4.415 -3.127 -0.838 1.00 96.69 96 ALA A N 1
ATOM 773 C CA . ALA A 1 96 ? 3.370 -2.426 -1.563 1.00 96.69 96 ALA A CA 1
ATOM 774 C C . ALA A 1 96 ? 3.643 -0.918 -1.648 1.00 96.69 96 ALA A C 1
ATOM 776 O O . ALA A 1 96 ? 4.395 -0.354 -0.849 1.00 96.69 96 ALA A O 1
ATOM 777 N N . VAL A 1 97 ? 3.000 -0.266 -2.612 1.00 96.94 97 VAL A N 1
ATOM 778 C CA . VAL A 1 97 ? 2.985 1.192 -2.752 1.00 96.94 97 VAL A CA 1
ATOM 779 C C . VAL A 1 97 ? 1.540 1.668 -2.804 1.00 96.94 97 VAL A C 1
ATOM 781 O O . VAL A 1 97 ? 0.759 1.158 -3.605 1.00 96.94 97 VAL A O 1
ATOM 784 N N . LEU A 1 98 ? 1.187 2.635 -1.956 1.00 96.94 98 LEU A N 1
ATOM 785 C CA . LEU A 1 98 ? -0.088 3.346 -2.033 1.00 96.94 98 LEU A CA 1
ATOM 786 C C . LEU A 1 98 ? 0.106 4.604 -2.873 1.00 96.94 98 LEU A C 1
ATOM 788 O O . LEU A 1 98 ? 0.982 5.414 -2.564 1.00 96.94 98 LEU A O 1
ATOM 792 N N . LEU A 1 99 ? -0.739 4.803 -3.880 1.00 95.69 99 LEU A N 1
ATOM 793 C CA . LEU A 1 99 ? -0.765 6.025 -4.676 1.00 95.69 99 LEU A CA 1
ATOM 794 C C . LEU A 1 99 ? -2.182 6.552 -4.882 1.00 95.69 99 LEU A C 1
ATOM 796 O O . LEU A 1 99 ? -3.161 5.801 -4.852 1.00 95.69 99 LEU A O 1
ATOM 800 N N . GLN A 1 100 ? -2.279 7.856 -5.126 1.00 95.75 100 GLN A N 1
ATOM 801 C CA . GLN A 1 100 ? -3.468 8.458 -5.710 1.00 95.75 100 GLN A CA 1
ATOM 802 C C . GLN A 1 100 ? -3.328 8.417 -7.238 1.00 95.75 100 GLN A C 1
ATOM 804 O O . GLN A 1 100 ? -2.417 9.055 -7.774 1.00 95.75 100 GLN A O 1
ATOM 809 N N . PRO A 1 101 ? -4.194 7.672 -7.945 1.00 94.44 101 PRO A N 1
ATOM 810 C CA . PRO A 1 101 ? -4.119 7.542 -9.391 1.00 94.44 101 PRO A CA 1
ATOM 811 C C . PRO A 1 101 ? -4.393 8.887 -10.075 1.00 94.44 101 PRO A C 1
ATOM 813 O O . PRO A 1 101 ? -5.201 9.690 -9.609 1.00 94.44 101 PRO A O 1
ATOM 816 N N . THR A 1 102 ? -3.721 9.127 -11.201 1.00 91.81 102 THR A N 1
ATOM 817 C CA . THR A 1 102 ? -3.904 10.352 -12.010 1.00 91.81 102 THR A CA 1
ATOM 818 C C . THR A 1 102 ? -5.141 10.308 -12.905 1.00 91.81 102 THR A C 1
ATOM 820 O O . THR A 1 102 ? -5.606 11.350 -13.360 1.00 91.81 102 THR A O 1
ATOM 823 N N . SER A 1 103 ? -5.673 9.113 -13.164 1.00 90.44 103 SER A N 1
ATOM 824 C CA . SER A 1 103 ? -6.871 8.883 -13.974 1.00 90.44 103 SER A CA 1
ATOM 825 C C . SER A 1 103 ? -7.588 7.617 -13.513 1.00 90.44 103 SER A C 1
ATOM 827 O O . SER A 1 103 ? -6.970 6.734 -12.916 1.00 90.44 103 SER A O 1
ATOM 829 N N . GLU A 1 104 ? -8.878 7.500 -13.825 1.00 87.75 104 GLU A N 1
ATOM 830 C CA . GLU A 1 104 ? -9.635 6.265 -13.578 1.00 87.75 104 GLU A CA 1
ATOM 831 C C . GLU A 1 104 ? -9.309 5.150 -14.586 1.00 87.75 104 GLU A C 1
ATOM 833 O O . GLU A 1 104 ? -9.613 3.987 -14.334 1.00 87.75 104 GLU A O 1
ATOM 838 N N . ASP A 1 105 ? -8.636 5.484 -15.692 1.00 88.81 105 ASP A N 1
ATOM 839 C CA . ASP A 1 105 ? -8.245 4.533 -16.738 1.00 88.81 105 ASP A CA 1
ATOM 840 C C . ASP A 1 105 ? -6.948 3.776 -16.402 1.00 88.81 105 ASP A C 1
ATOM 842 O O . ASP A 1 105 ? -6.653 2.721 -16.976 1.00 88.81 105 ASP A O 1
ATOM 846 N N . ASN A 1 106 ? -6.126 4.318 -15.493 1.00 90.88 106 ASN A N 1
ATOM 847 C CA . ASN A 1 106 ? -4.842 3.727 -15.134 1.00 90.88 106 ASN A CA 1
ATOM 848 C C . ASN A 1 106 ? -4.517 3.863 -13.642 1.00 90.88 106 ASN A C 1
ATOM 850 O O . ASN A 1 106 ? -3.891 4.825 -13.200 1.00 90.88 106 ASN A O 1
ATOM 854 N N . TYR A 1 107 ? -4.844 2.817 -12.884 1.00 93.62 107 TYR A N 1
ATOM 855 C CA . TYR A 1 107 ? -4.542 2.717 -11.455 1.00 93.62 107 TYR A CA 1
ATOM 856 C C . TYR A 1 107 ? -3.075 2.392 -11.128 1.00 93.62 107 TYR A C 1
ATOM 858 O O . TYR A 1 107 ? -2.734 2.274 -9.953 1.00 93.62 107 TYR A O 1
ATOM 866 N N . LEU A 1 108 ? -2.196 2.229 -12.123 1.00 92.94 108 LEU A N 1
ATOM 867 C CA . LEU A 1 108 ? -0.766 1.983 -11.897 1.00 92.94 108 LEU A CA 1
ATOM 868 C C . LEU A 1 108 ? 0.094 3.253 -11.968 1.00 92.94 108 LEU A C 1
ATOM 870 O O . LEU A 1 108 ? 1.293 3.184 -11.716 1.00 92.94 108 LEU A O 1
ATOM 874 N N . GLU A 1 109 ? -0.498 4.399 -12.309 1.00 92.38 109 GLU A N 1
ATOM 875 C CA . GLU A 1 109 ? 0.206 5.674 -12.451 1.00 92.38 109 GLU A CA 1
ATOM 876 C C . GLU A 1 109 ? -0.429 6.753 -11.578 1.00 92.38 109 GLU A C 1
ATOM 878 O O . GLU A 1 109 ? -1.629 7.033 -11.662 1.00 92.38 109 GLU A O 1
ATOM 883 N N . GLY A 1 110 ? 0.394 7.430 -10.785 1.00 93.00 110 GLY A N 1
ATOM 884 C CA . GLY A 1 110 ? -0.063 8.567 -10.010 1.00 93.00 110 GLY A CA 1
ATOM 885 C C . GLY A 1 110 ? 0.944 9.061 -8.992 1.00 93.00 110 GLY A C 1
ATOM 886 O O . GLY A 1 110 ? 2.125 8.727 -9.052 1.00 93.00 110 GLY A O 1
ATOM 887 N N . THR A 1 111 ? 0.453 9.864 -8.057 1.00 94.94 111 THR A N 1
ATOM 888 C CA . THR A 1 111 ? 1.274 10.410 -6.979 1.00 94.94 111 THR A CA 1
ATOM 889 C C . THR A 1 111 ? 1.356 9.387 -5.861 1.00 94.94 111 THR A C 1
ATOM 891 O O . THR A 1 111 ? 0.342 9.047 -5.246 1.00 94.94 111 THR A O 1
ATOM 894 N N . MET A 1 112 ? 2.560 8.885 -5.604 1.00 96.31 112 MET A N 1
ATOM 895 C CA . MET A 1 112 ? 2.818 8.008 -4.469 1.00 96.31 112 MET A CA 1
ATOM 896 C C . MET A 1 112 ? 2.547 8.739 -3.153 1.00 96.31 112 MET A C 1
ATOM 898 O O . MET A 1 112 ? 2.849 9.919 -3.011 1.00 96.31 112 MET A O 1
ATOM 902 N N . ILE A 1 113 ? 1.941 8.026 -2.208 1.00 96.06 113 ILE A N 1
ATOM 903 C CA . ILE A 1 113 ? 1.597 8.539 -0.879 1.00 96.06 113 ILE A CA 1
ATOM 904 C C . ILE A 1 113 ? 2.387 7.780 0.179 1.00 96.06 113 ILE A C 1
ATOM 906 O O . ILE A 1 113 ? 2.974 8.400 1.057 1.00 96.06 113 ILE A O 1
ATOM 910 N N . LEU A 1 114 ? 2.421 6.444 0.096 1.00 97.00 114 LEU A N 1
ATOM 911 C CA . LEU A 1 114 ? 3.096 5.604 1.086 1.00 97.00 114 LEU A CA 1
ATOM 912 C C . LEU A 1 114 ? 3.925 4.510 0.424 1.00 97.00 114 LEU A C 1
ATOM 914 O O . LEU A 1 114 ? 3.444 3.785 -0.449 1.00 97.00 114 LEU A O 1
ATOM 918 N N . ALA A 1 115 ? 5.135 4.319 0.941 1.00 98.00 115 ALA A N 1
ATOM 919 C CA . ALA A 1 115 ? 5.859 3.064 0.814 1.00 98.00 115 ALA A CA 1
ATOM 920 C C . ALA A 1 115 ? 5.413 2.129 1.935 1.00 98.00 115 ALA A C 1
ATOM 922 O O . ALA A 1 115 ? 5.346 2.550 3.088 1.00 98.00 115 ALA A O 1
ATOM 923 N N . MET A 1 116 ? 5.113 0.869 1.623 1.00 97.75 116 MET A N 1
ATOM 924 C CA . MET A 1 116 ? 4.540 -0.074 2.581 1.00 97.75 116 MET A CA 1
ATOM 925 C C . MET A 1 116 ? 5.320 -1.386 2.587 1.00 97.75 116 MET A C 1
ATOM 927 O O . MET A 1 116 ? 5.585 -1.973 1.539 1.00 97.75 116 MET A O 1
ATOM 931 N N . ASN A 1 117 ? 5.652 -1.886 3.777 1.00 97.19 117 ASN A N 1
ATOM 932 C CA . ASN A 1 117 ? 6.293 -3.185 3.938 1.00 97.19 117 ASN A CA 1
ATOM 933 C C . ASN A 1 117 ? 5.748 -3.940 5.161 1.00 97.19 117 ASN A C 1
ATOM 935 O O . ASN A 1 117 ? 5.534 -3.360 6.224 1.00 97.19 117 ASN A O 1
ATOM 939 N N . ARG A 1 118 ? 5.512 -5.248 5.032 1.00 95.31 118 ARG A N 1
ATOM 940 C CA . ARG A 1 118 ? 4.986 -6.088 6.126 1.00 95.31 118 ARG A CA 1
ATOM 941 C C . ARG A 1 118 ? 6.010 -6.427 7.208 1.00 95.31 118 ARG A C 1
ATOM 943 O O . ARG A 1 118 ? 5.623 -6.698 8.342 1.00 95.31 118 ARG A O 1
ATOM 950 N N . LYS A 1 119 ? 7.289 -6.494 6.847 1.00 94.25 119 LYS A N 1
ATOM 951 C CA . LYS A 1 119 ? 8.368 -7.056 7.673 1.00 94.25 119 LYS A CA 1
ATOM 952 C C . LYS A 1 119 ? 9.364 -5.993 8.119 1.00 94.25 119 LYS A C 1
ATOM 954 O O . LYS A 1 119 ? 9.740 -5.953 9.284 1.00 94.25 119 LYS A O 1
ATOM 959 N N . GLU A 1 120 ? 9.760 -5.126 7.200 1.00 95.75 120 GLU A N 1
ATOM 960 C CA . GLU A 1 120 ? 10.860 -4.176 7.365 1.00 95.75 120 GLU A CA 1
ATOM 961 C C . GLU A 1 120 ? 10.352 -2.733 7.391 1.00 95.75 120 GLU A C 1
ATOM 963 O O . GLU A 1 120 ? 9.176 -2.473 7.133 1.00 95.75 120 GLU A O 1
ATOM 968 N N . LYS A 1 121 ? 11.240 -1.785 7.711 1.00 96.69 121 LYS A N 1
ATOM 969 C CA . LYS A 1 121 ? 10.963 -0.358 7.529 1.00 96.69 121 LYS A CA 1
ATOM 970 C C . LYS A 1 121 ? 11.127 -0.017 6.042 1.00 96.69 121 LYS A C 1
ATOM 972 O O . LYS A 1 121 ? 12.234 -0.179 5.528 1.00 96.69 121 LYS A O 1
ATOM 977 N N . PRO A 1 122 ? 10.067 0.417 5.341 1.00 97.50 122 PRO A N 1
ATOM 978 C CA . PRO A 1 122 ? 10.186 0.802 3.940 1.00 97.50 122 PRO A CA 1
ATOM 979 C C . PRO A 1 122 ? 10.936 2.132 3.796 1.00 97.50 122 PRO A C 1
ATOM 981 O O . PRO A 1 122 ? 11.053 2.886 4.757 1.00 97.50 122 PRO A O 1
ATOM 984 N N . ASN A 1 123 ? 11.416 2.427 2.588 1.00 98.00 123 ASN A N 1
ATOM 985 C CA . ASN A 1 123 ? 12.021 3.715 2.255 1.00 98.00 123 ASN A CA 1
ATOM 986 C C . ASN A 1 123 ? 11.243 4.349 1.095 1.00 98.00 123 ASN A C 1
ATOM 988 O O . ASN A 1 123 ? 11.179 3.758 0.015 1.00 98.00 123 ASN A O 1
ATOM 992 N N . TYR A 1 124 ? 10.647 5.516 1.340 1.00 97.56 124 TYR A N 1
ATOM 993 C CA . TYR A 1 124 ? 9.788 6.219 0.392 1.00 97.56 124 TYR A CA 1
ATOM 994 C C . TYR A 1 124 ? 10.517 6.517 -0.920 1.00 97.56 124 TYR A C 1
ATOM 996 O O . TYR A 1 124 ? 10.078 6.058 -1.971 1.00 97.56 124 TYR A O 1
ATOM 1004 N N . ASP A 1 125 ? 11.673 7.181 -0.855 1.00 96.81 125 ASP A N 1
ATOM 1005 C CA . ASP A 1 125 ? 12.424 7.605 -2.044 1.00 96.81 125 ASP A CA 1
ATOM 1006 C C . ASP A 1 125 ? 12.897 6.413 -2.883 1.00 96.81 125 ASP A C 1
ATOM 1008 O O . ASP A 1 125 ? 12.816 6.421 -4.112 1.00 96.81 125 ASP A O 1
ATOM 1012 N N . LYS A 1 126 ? 13.354 5.344 -2.221 1.00 96.88 126 LYS A N 1
ATOM 1013 C CA . LYS A 1 126 ? 13.751 4.098 -2.881 1.00 96.88 126 LYS A CA 1
ATOM 1014 C C . LYS A 1 126 ? 12.563 3.460 -3.593 1.00 96.88 126 LYS A C 1
ATOM 1016 O O . LYS A 1 126 ? 12.705 3.029 -4.728 1.00 96.88 126 LYS A O 1
ATOM 1021 N N . TYR A 1 127 ? 11.404 3.378 -2.942 1.00 96.50 127 TYR A N 1
ATOM 1022 C CA . TYR A 1 127 ? 10.226 2.740 -3.534 1.00 96.50 127 TYR A CA 1
ATOM 1023 C C . TYR A 1 127 ? 9.657 3.582 -4.676 1.00 96.50 127 TYR A C 1
ATOM 1025 O O . TYR A 1 127 ? 9.253 3.017 -5.688 1.00 96.50 127 TYR A O 1
ATOM 1033 N N . ALA A 1 128 ? 9.676 4.910 -4.544 1.00 94.81 128 ALA A N 1
ATOM 1034 C CA . ALA A 1 128 ? 9.331 5.818 -5.627 1.00 94.81 128 ALA A CA 1
ATOM 1035 C C . ALA A 1 128 ? 10.234 5.562 -6.840 1.00 94.81 128 ALA A C 1
ATOM 1037 O O . ALA A 1 128 ? 9.734 5.267 -7.919 1.00 94.81 128 ALA A O 1
ATOM 1038 N N . LYS A 1 129 ? 11.556 5.538 -6.644 1.00 94.75 129 LYS A N 1
ATOM 1039 C CA . LYS A 1 129 ? 12.521 5.261 -7.715 1.00 94.75 129 LYS A CA 1
ATOM 1040 C C . LYS A 1 129 ? 12.353 3.877 -8.354 1.00 94.75 129 LYS A C 1
ATOM 1042 O O . LYS A 1 129 ? 12.485 3.741 -9.567 1.00 94.75 129 LYS A O 1
ATOM 1047 N N . ASP A 1 130 ? 12.124 2.848 -7.543 1.00 93.88 130 ASP A N 1
ATOM 1048 C CA . ASP A 1 130 ? 12.123 1.459 -8.010 1.00 93.88 130 ASP A CA 1
ATOM 1049 C C . ASP A 1 130 ? 10.792 1.055 -8.663 1.00 93.88 130 ASP A C 1
ATOM 1051 O O . ASP A 1 130 ? 10.779 0.208 -9.559 1.00 93.88 130 ASP A O 1
ATOM 1055 N N . TYR A 1 131 ? 9.672 1.633 -8.215 1.00 91.38 131 TYR A N 1
ATOM 1056 C CA . TYR A 1 131 ? 8.332 1.143 -8.555 1.00 91.38 131 TYR A CA 1
ATOM 1057 C C . TYR A 1 131 ? 7.412 2.189 -9.180 1.00 91.38 131 TYR A C 1
ATOM 1059 O O . TYR A 1 131 ? 6.434 1.811 -9.830 1.00 91.38 131 TYR A O 1
ATOM 1067 N N . ILE A 1 132 ? 7.699 3.480 -9.018 1.00 88.56 132 ILE A N 1
ATOM 1068 C CA . ILE A 1 132 ? 6.918 4.545 -9.639 1.00 88.56 132 ILE A CA 1
ATOM 1069 C C . ILE A 1 132 ? 7.653 5.019 -10.880 1.00 88.56 132 ILE A C 1
ATOM 1071 O O . ILE A 1 132 ? 8.802 5.445 -10.845 1.00 88.56 132 ILE A O 1
ATOM 1075 N N . ARG A 1 133 ? 6.972 4.922 -12.018 1.00 73.56 133 ARG A N 1
ATOM 1076 C CA . ARG A 1 133 ? 7.488 5.467 -13.268 1.00 73.56 133 ARG A CA 1
ATOM 1077 C C . ARG A 1 133 ? 7.270 6.973 -13.251 1.00 73.56 133 ARG A C 1
ATOM 1079 O O . ARG A 1 133 ? 6.129 7.425 -13.325 1.00 73.56 133 ARG A O 1
ATOM 1086 N N . GLU A 1 134 ? 8.354 7.729 -13.145 1.00 58.97 134 GLU A N 1
ATOM 1087 C CA . GLU A 1 134 ? 8.343 9.147 -13.500 1.00 58.97 134 GLU A CA 1
ATOM 1088 C C . GLU A 1 134 ? 8.016 9.267 -15.002 1.00 58.97 134 GLU A C 1
ATOM 1090 O O . GLU A 1 134 ? 8.459 8.437 -15.803 1.00 58.97 134 GLU A O 1
ATOM 1095 N N . LYS A 1 135 ? 7.168 10.234 -15.365 1.00 50.53 135 LYS A N 1
ATOM 1096 C CA . LYS A 1 135 ? 6.875 10.562 -16.768 1.00 50.53 135 LYS A CA 1
ATOM 1097 C C . LYS A 1 135 ? 7.958 11.454 -17.350 1.00 50.53 135 LYS A C 1
ATOM 1099 O O . LYS A 1 135 ? 8.393 12.370 -16.620 1.00 50.53 135 LYS A O 1
#